Protein AF-M6KC35-F1 (afdb_monomer_lite)

Foldseek 3Di:
DDKDKDKDFAQDQAWDAACEPVPVQPFKWKAKQNHTDGPDAWDDPCNPPPDDRTAHHRGMDMTIGDPVVVVVCCVPPNVPDQKIWMWMGGNNRIDFIWIAGNVVRDIDTDD

Sequence (111 aa):
MIRFKIKVTNQSRNPIPDLGVENRSKFIKFYFNGKENYPLNLYNGLEKIDGPKTIPSGSSQEFQWHESLVYYLDRNVFLHEDEFTVQWEYRKIKSKILQVNVRNRTVTTLE

Organism: NCBI:txid1049928

Structure (mmCIF, N/CA/C/O backbone):
data_AF-M6KC35-F1
#
_entry.id   AF-M6KC35-F1
#
loop_
_atom_site.group_PDB
_atom_site.id
_atom_site.type_symbol
_atom_site.label_atom_id
_atom_site.label_alt_id
_atom_site.label_comp_id
_atom_site.label_asym_id
_atom_site.label_entity_id
_atom_site.label_seq_id
_atom_site.pdbx_PDB_ins_code
_atom_site.Cartn_x
_atom_site.Cartn_y
_atom_site.Cartn_z
_atom_site.occupancy
_atom_site.B_iso_or_equiv
_atom_site.auth_seq_id
_atom_site.auth_comp_id
_atom_site.auth_asym_id
_atom_site.auth_atom_id
_atom_site.pdbx_PDB_model_num
ATOM 1 N N . MET A 1 1 ? 18.153 4.837 -6.580 1.00 63.50 1 MET A N 1
ATOM 2 C CA . MET A 1 1 ? 17.468 4.035 -5.547 1.00 63.50 1 MET A CA 1
ATOM 3 C C . MET A 1 1 ? 15.998 4.409 -5.543 1.00 63.50 1 MET A C 1
ATOM 5 O O . MET A 1 1 ? 15.696 5.589 -5.411 1.00 63.50 1 MET A O 1
ATOM 9 N N . ILE A 1 2 ? 15.106 3.441 -5.748 1.00 68.31 2 ILE A N 1
ATOM 10 C CA . ILE A 1 2 ? 13.655 3.662 -5.686 1.00 68.31 2 ILE A CA 1
ATOM 11 C C . ILE A 1 2 ? 13.236 3.633 -4.215 1.00 68.31 2 ILE A C 1
ATOM 13 O O . ILE A 1 2 ? 13.691 2.772 -3.464 1.00 68.31 2 ILE A O 1
ATOM 17 N N . ARG A 1 3 ? 12.384 4.572 -3.794 1.00 74.31 3 ARG A N 1
ATOM 18 C CA . ARG A 1 3 ? 11.790 4.589 -2.452 1.00 74.31 3 ARG A CA 1
ATOM 19 C C . ARG A 1 3 ? 10.277 4.499 -2.574 1.00 74.31 3 ARG A C 1
ATOM 21 O O . ARG A 1 3 ? 9.663 5.373 -3.177 1.00 74.31 3 ARG A O 1
ATOM 28 N N . PHE A 1 4 ? 9.693 3.474 -1.964 1.00 77.44 4 PHE A N 1
ATOM 29 C CA . PHE A 1 4 ? 8.244 3.317 -1.875 1.00 77.44 4 PHE A CA 1
ATOM 30 C C . PHE A 1 4 ? 7.745 3.810 -0.524 1.00 77.44 4 PHE A C 1
ATOM 32 O O . PHE A 1 4 ? 8.256 3.411 0.527 1.00 77.44 4 PHE A O 1
ATOM 39 N N . LYS A 1 5 ? 6.736 4.678 -0.570 1.00 84.12 5 LYS A N 1
ATOM 40 C CA . LYS A 1 5 ? 6.057 5.235 0.596 1.00 84.12 5 LYS A CA 1
ATOM 41 C C . LYS A 1 5 ? 4.559 5.034 0.449 1.00 84.12 5 LYS A C 1
ATOM 43 O O . LYS A 1 5 ? 4.007 5.261 -0.625 1.00 84.12 5 LYS A O 1
ATOM 48 N N . ILE A 1 6 ? 3.913 4.644 1.538 1.00 84.50 6 ILE A N 1
ATOM 49 C CA . ILE A 1 6 ? 2.461 4.591 1.653 1.00 84.50 6 ILE A CA 1
ATOM 50 C C . ILE A 1 6 ? 2.031 5.552 2.737 1.00 84.50 6 ILE A C 1
ATOM 52 O O . ILE A 1 6 ? 2.530 5.492 3.856 1.00 84.50 6 ILE A O 1
ATOM 56 N N . LYS A 1 7 ? 1.044 6.381 2.415 1.00 89.19 7 LYS A N 1
ATOM 57 C CA . LYS A 1 7 ? 0.332 7.199 3.385 1.00 89.19 7 LYS A CA 1
ATOM 58 C C . LYS A 1 7 ? -1.112 6.728 3.474 1.00 89.19 7 LYS A C 1
ATOM 60 O O . LYS A 1 7 ? -1.806 6.672 2.461 1.00 89.19 7 LYS A O 1
ATOM 65 N N . VAL A 1 8 ? -1.564 6.425 4.686 1.00 89.69 8 VAL A N 1
ATOM 66 C CA . VAL A 1 8 ? -2.966 6.112 4.976 1.00 89.69 8 VAL A CA 1
ATOM 67 C C . VAL A 1 8 ? -3.550 7.240 5.801 1.00 89.69 8 VAL A C 1
ATOM 69 O O . VAL A 1 8 ? -3.014 7.581 6.852 1.00 89.69 8 VAL A O 1
ATOM 72 N N . THR A 1 9 ? -4.655 7.804 5.323 1.00 92.69 9 THR A N 1
ATOM 73 C CA . THR A 1 9 ? -5.420 8.841 6.019 1.00 92.69 9 THR A CA 1
ATOM 74 C C . THR A 1 9 ? -6.763 8.258 6.436 1.00 92.69 9 THR A C 1
ATOM 76 O O . THR A 1 9 ? -7.537 7.817 5.588 1.00 92.69 9 THR A O 1
ATOM 79 N N . ASN A 1 10 ? -7.054 8.256 7.736 1.00 94.56 10 ASN A N 1
ATOM 80 C CA . ASN A 1 10 ? -8.334 7.792 8.252 1.00 94.56 10 ASN A CA 1
ATOM 81 C C . ASN A 1 10 ? -9.379 8.910 8.170 1.00 94.56 10 ASN A C 1
ATOM 83 O O . ASN A 1 10 ? -9.372 9.839 8.973 1.00 94.56 10 ASN A O 1
ATOM 87 N N . GLN A 1 11 ? -10.301 8.797 7.219 1.00 94.06 11 GLN A N 1
ATOM 88 C CA . GLN A 1 11 ? -11.431 9.722 7.068 1.00 94.06 11 GLN A CA 1
ATOM 89 C C . GLN A 1 11 ? -12.723 9.209 7.726 1.00 94.06 11 GLN A C 1
ATOM 91 O O . GLN A 1 11 ? -13.770 9.844 7.622 1.00 94.06 11 GLN A O 1
ATOM 96 N N . SER A 1 12 ? -12.678 8.047 8.381 1.00 93.38 12 SER A N 1
ATOM 97 C CA . SER A 1 12 ? -13.828 7.489 9.092 1.00 93.38 12 SER A CA 1
ATOM 98 C C . SER A 1 12 ? -13.918 8.031 10.520 1.00 93.38 12 SER A C 1
ATOM 100 O O . SER A 1 12 ? -12.951 8.576 11.041 1.00 93.38 12 SER A O 1
ATOM 102 N N . ARG A 1 13 ? -15.071 7.835 11.174 1.00 94.69 13 ARG A N 1
ATOM 103 C CA . ARG A 1 13 ? -15.298 8.261 12.568 1.00 94.69 13 ARG A CA 1
ATOM 104 C C . ARG A 1 13 ? -14.571 7.395 13.604 1.00 94.69 13 ARG A C 1
ATOM 106 O O . ARG A 1 13 ? -14.366 7.842 14.726 1.00 94.69 13 ARG A O 1
ATOM 113 N N . ASN A 1 14 ? -14.202 6.167 13.240 1.00 96.12 14 ASN A N 1
ATOM 114 C CA . ASN A 1 14 ? -13.606 5.192 14.152 1.00 96.12 14 ASN A CA 1
ATOM 115 C C . ASN A 1 14 ? -12.110 5.024 13.856 1.00 96.12 14 ASN A C 1
ATOM 117 O O . ASN A 1 14 ? -11.698 5.171 12.704 1.00 96.12 14 ASN A O 1
ATOM 121 N N . PRO A 1 15 ? -11.279 4.670 14.851 1.00 94.69 15 PRO A N 1
ATOM 122 C CA . PRO A 1 15 ? -9.904 4.262 14.593 1.00 94.69 15 PRO A CA 1
ATOM 123 C C . PRO A 1 15 ? -9.845 3.082 13.614 1.00 94.69 15 PRO A C 1
ATOM 125 O O . PRO A 1 15 ? -10.696 2.189 13.641 1.00 94.69 15 PRO A O 1
ATOM 128 N N . ILE A 1 16 ? -8.829 3.072 12.755 1.00 93.88 16 ILE A N 1
ATOM 129 C CA . ILE A 1 16 ? -8.559 1.968 11.824 1.00 93.88 16 ILE A CA 1
ATOM 130 C C . ILE A 1 16 ? -7.215 1.317 12.166 1.00 93.88 16 ILE A C 1
ATOM 132 O O . ILE A 1 16 ? -6.363 1.997 12.729 1.00 93.88 16 ILE A O 1
ATOM 136 N N . PRO A 1 17 ? -6.990 0.033 11.843 1.00 91.88 17 PRO A N 1
ATOM 137 C CA . PRO A 1 17 ? -5.691 -0.608 12.048 1.00 91.88 17 PRO A CA 1
ATOM 138 C C . PRO A 1 17 ? -4.552 0.179 11.393 1.00 91.88 17 PRO A C 1
ATOM 140 O O . PRO A 1 17 ? -4.687 0.628 10.255 1.00 91.88 17 PRO A O 1
ATOM 143 N N . ASP A 1 18 ? -3.430 0.350 12.081 1.00 88.12 18 ASP A N 1
ATOM 144 C CA . ASP A 1 18 ? -2.243 0.933 11.454 1.00 88.12 18 ASP A CA 1
ATOM 145 C C . ASP A 1 18 ? -1.577 -0.036 10.460 1.00 88.12 18 ASP A C 1
ATOM 147 O O . ASP A 1 18 ? -2.078 -1.129 10.186 1.00 88.12 18 ASP A O 1
ATOM 151 N N . LEU A 1 19 ? -0.447 0.379 9.882 1.00 83.12 19 LEU A N 1
ATOM 152 C CA . LEU A 1 19 ? 0.368 -0.472 9.009 1.00 83.12 19 LEU A CA 1
ATOM 153 C C . LEU A 1 19 ? 1.602 -1.030 9.739 1.00 83.12 19 LEU A C 1
ATOM 155 O O . LEU A 1 19 ? 2.600 -1.381 9.107 1.00 83.12 19 LEU A O 1
ATOM 159 N N . GLY A 1 20 ? 1.547 -1.095 11.073 1.00 81.38 20 GLY A N 1
ATOM 160 C CA . GLY A 1 20 ? 2.606 -1.653 11.903 1.00 81.38 20 GLY A CA 1
ATOM 161 C C . GLY A 1 20 ? 2.769 -3.163 11.709 1.00 81.38 20 GLY A C 1
ATOM 162 O O . GLY A 1 20 ? 1.984 -3.821 11.021 1.00 81.38 20 GLY A O 1
ATOM 163 N N . VAL A 1 21 ? 3.801 -3.731 12.343 1.00 78.19 21 VAL A N 1
ATOM 164 C CA . VAL A 1 21 ? 4.206 -5.145 12.200 1.00 78.19 21 VAL A CA 1
ATOM 165 C C . VAL A 1 21 ? 3.036 -6.121 12.374 1.00 78.19 21 VAL A C 1
ATOM 167 O O . VAL A 1 21 ? 2.906 -7.064 11.598 1.00 78.19 21 VAL A O 1
ATOM 170 N N . GLU A 1 22 ? 2.167 -5.869 13.352 1.00 80.31 22 GLU A N 1
ATOM 171 C CA . GLU A 1 22 ? 1.052 -6.751 13.725 1.00 80.31 22 GLU A CA 1
ATOM 172 C C . GLU A 1 22 ? -0.139 -6.713 12.756 1.00 80.31 22 GLU A C 1
ATOM 174 O O . GLU A 1 22 ? -0.954 -7.643 12.727 1.00 80.31 22 GLU A O 1
ATOM 179 N N . ASN A 1 23 ? -0.250 -5.632 11.982 1.00 85.19 23 ASN A N 1
ATOM 180 C CA . ASN A 1 23 ? -1.417 -5.318 11.163 1.00 85.19 23 ASN A CA 1
ATOM 181 C C . ASN A 1 23 ? -1.129 -5.408 9.663 1.00 85.19 23 ASN A C 1
ATOM 183 O O . ASN A 1 23 ? -2.003 -5.816 8.896 1.00 85.19 23 ASN A O 1
ATOM 187 N N . ARG A 1 24 ? 0.092 -5.077 9.224 1.00 80.88 24 ARG A N 1
ATOM 188 C CA . ARG A 1 24 ? 0.444 -4.996 7.797 1.00 80.88 24 ARG A CA 1
ATOM 189 C C . ARG A 1 24 ? 0.167 -6.283 7.025 1.00 80.88 24 ARG A C 1
ATOM 191 O O . ARG A 1 24 ? -0.402 -6.216 5.945 1.00 80.88 24 ARG A O 1
ATOM 198 N N . SER A 1 25 ? 0.487 -7.446 7.592 1.00 78.06 25 SER A N 1
ATOM 199 C CA . SER A 1 25 ? 0.262 -8.745 6.942 1.00 78.06 25 SER A CA 1
ATOM 200 C C . SER A 1 25 ? -1.213 -9.149 6.880 1.00 78.06 25 SER A C 1
ATOM 202 O O . SER A 1 25 ? -1.576 -10.009 6.085 1.00 78.06 25 SER A O 1
ATOM 204 N N . LYS A 1 26 ? -2.068 -8.537 7.710 1.00 84.62 26 LYS A N 1
ATOM 205 C CA . LYS A 1 26 ? -3.506 -8.829 7.780 1.00 84.62 26 LYS A CA 1
ATOM 206 C C . LYS A 1 26 ? -4.322 -7.922 6.871 1.00 84.62 26 LYS A C 1
ATOM 208 O O . LYS A 1 26 ? -5.340 -8.344 6.332 1.00 84.62 26 LYS A O 1
ATOM 213 N N . PHE A 1 27 ? -3.910 -6.661 6.758 1.00 86.75 27 PHE A N 1
ATOM 214 C CA . PHE A 1 27 ? -4.739 -5.623 6.151 1.00 86.75 27 PHE A CA 1
ATOM 215 C C . PHE A 1 27 ? -4.184 -5.050 4.859 1.00 86.75 27 PHE A C 1
ATOM 217 O O . PHE A 1 27 ? -4.955 -4.388 4.168 1.00 86.75 27 PHE A O 1
ATOM 224 N N . ILE A 1 28 ? -2.909 -5.286 4.536 1.00 85.69 28 ILE A N 1
ATOM 225 C CA . ILE A 1 28 ? -2.274 -4.744 3.337 1.00 85.69 28 ILE A CA 1
ATOM 226 C C . ILE A 1 28 ? -1.908 -5.864 2.374 1.00 85.69 28 ILE A C 1
ATOM 228 O O . ILE A 1 28 ? -1.300 -6.862 2.761 1.00 85.69 28 ILE A O 1
ATOM 232 N N . LYS A 1 29 ? -2.201 -5.637 1.098 1.00 86.62 29 LYS A N 1
ATOM 233 C CA . LYS A 1 29 ? -1.676 -6.428 -0.013 1.00 86.62 29 LYS A CA 1
ATOM 234 C C . LYS A 1 29 ? -0.996 -5.508 -1.005 1.00 86.62 29 LYS A C 1
ATOM 236 O O . LYS A 1 29 ? -1.487 -4.409 -1.255 1.00 86.62 29 LYS A O 1
ATOM 241 N N . PHE A 1 30 ? 0.113 -5.957 -1.573 1.00 84.94 30 PHE A N 1
ATOM 242 C CA . PHE A 1 30 ? 0.716 -5.306 -2.726 1.00 84.94 30 PHE A CA 1
ATOM 243 C C . PHE A 1 30 ? 0.487 -6.158 -3.953 1.00 84.94 30 PHE A C 1
ATOM 245 O O . PHE A 1 30 ? 0.351 -7.372 -3.862 1.00 84.94 30 PHE A O 1
ATOM 252 N N . TYR A 1 31 ? 0.461 -5.510 -5.102 1.00 87.00 31 TYR A N 1
ATOM 253 C CA . TYR A 1 31 ? 0.362 -6.162 -6.385 1.00 87.00 31 TYR A CA 1
ATOM 254 C C . TYR A 1 31 ? 1.437 -5.566 -7.277 1.00 87.00 31 TYR A C 1
ATOM 256 O O . TYR A 1 31 ? 1.426 -4.360 -7.519 1.00 87.00 31 TYR A O 1
ATOM 264 N N . PHE A 1 32 ? 2.359 -6.400 -7.746 1.00 85.00 32 PHE A N 1
ATOM 265 C CA . PHE A 1 32 ? 3.350 -6.019 -8.748 1.00 85.00 32 PHE A CA 1
ATOM 266 C C . PHE A 1 32 ? 3.013 -6.737 -10.045 1.00 85.00 32 PHE A C 1
ATOM 268 O O . PHE A 1 32 ? 2.840 -7.957 -10.033 1.00 85.00 32 PHE A O 1
ATOM 275 N N . ASN A 1 33 ? 2.859 -6.000 -11.147 1.00 87.31 33 ASN A N 1
ATOM 276 C CA . ASN A 1 33 ? 2.406 -6.569 -12.424 1.00 87.31 33 ASN A CA 1
ATOM 277 C C . ASN A 1 33 ? 1.118 -7.404 -12.264 1.00 87.31 33 ASN A C 1
ATOM 279 O O . ASN A 1 33 ? 0.983 -8.496 -12.812 1.00 87.31 33 ASN A O 1
ATOM 283 N N . GLY A 1 34 ? 0.192 -6.917 -11.428 1.00 88.12 34 GLY A N 1
ATOM 284 C CA . GLY A 1 34 ? -1.074 -7.584 -11.102 1.00 88.12 34 GLY A CA 1
ATOM 285 C C . GLY A 1 34 ? -0.967 -8.814 -10.187 1.00 88.12 34 GLY A C 1
ATOM 286 O O . GLY A 1 34 ? -1.997 -9.340 -9.771 1.00 88.12 34 GLY A O 1
ATOM 287 N N . LYS A 1 35 ? 0.241 -9.268 -9.829 1.00 86.38 35 LYS A N 1
ATOM 288 C CA . LYS A 1 35 ? 0.457 -10.432 -8.955 1.00 86.38 35 LYS A CA 1
ATOM 289 C C . LYS A 1 35 ? 0.577 -10.008 -7.497 1.00 86.38 35 LYS A C 1
ATOM 291 O O . LYS A 1 35 ? 1.367 -9.120 -7.182 1.00 86.38 35 LYS A O 1
ATOM 296 N N . GLU A 1 36 ? -0.188 -10.660 -6.619 1.00 85.12 36 GLU A N 1
ATOM 297 C CA . GLU A 1 36 ? -0.137 -10.407 -5.176 1.00 85.12 36 GLU A CA 1
ATOM 298 C C . G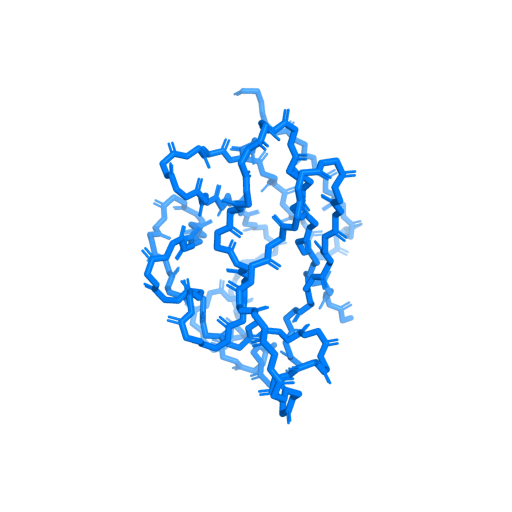LU A 1 36 ? 1.270 -10.682 -4.633 1.00 85.12 36 GLU A C 1
ATOM 300 O O . GLU A 1 36 ? 1.874 -11.722 -4.893 1.00 85.12 36 GLU A O 1
ATOM 305 N N . ASN A 1 37 ? 1.783 -9.728 -3.871 1.00 76.12 37 ASN A N 1
ATOM 306 C CA . ASN A 1 37 ? 3.035 -9.813 -3.152 1.00 76.12 37 ASN A CA 1
ATOM 307 C C . ASN A 1 37 ? 2.789 -9.347 -1.717 1.00 76.12 37 ASN A C 1
ATOM 309 O O . ASN A 1 37 ? 2.107 -8.344 -1.467 1.00 76.12 37 ASN A O 1
ATOM 313 N N . TYR A 1 38 ? 3.323 -10.093 -0.758 1.00 67.00 38 TYR A N 1
ATOM 314 C CA . TYR A 1 38 ? 3.136 -9.759 0.642 1.00 67.00 38 TYR A CA 1
ATOM 315 C C . TYR A 1 38 ? 4.016 -8.564 1.019 1.00 67.00 38 TYR A C 1
ATOM 317 O O . TYR A 1 38 ? 5.190 -8.522 0.647 1.00 67.00 38 TYR A O 1
ATOM 325 N N . PRO A 1 39 ? 3.492 -7.602 1.797 1.00 63.41 39 PRO A N 1
ATOM 326 C CA . PRO A 1 39 ? 4.275 -6.494 2.324 1.00 63.41 39 PRO A CA 1
ATOM 327 C C . PRO A 1 39 ? 5.255 -6.992 3.381 1.00 63.41 39 PRO A C 1
ATOM 329 O O . PRO A 1 39 ? 5.012 -6.905 4.588 1.00 63.41 39 PRO A O 1
ATOM 332 N N . LEU A 1 40 ? 6.386 -7.519 2.939 1.00 60.47 40 LEU A N 1
ATOM 333 C CA . LEU A 1 40 ? 7.521 -7.696 3.817 1.00 60.47 40 LEU A CA 1
ATOM 334 C C . LEU A 1 40 ? 8.152 -6.309 3.980 1.00 60.47 40 LEU A C 1
ATOM 336 O O . LEU A 1 40 ? 8.452 -5.630 3.005 1.00 60.47 40 LEU A O 1
ATOM 340 N N . ASN A 1 41 ? 8.319 -5.875 5.229 1.00 67.81 41 ASN A N 1
ATOM 341 C CA . ASN A 1 41 ? 9.166 -4.739 5.604 1.00 67.81 41 ASN A CA 1
ATOM 342 C C . ASN A 1 41 ? 8.647 -3.318 5.278 1.00 67.81 41 ASN A C 1
ATOM 344 O O . ASN A 1 41 ? 9.406 -2.473 4.805 1.00 67.81 41 ASN A O 1
ATOM 348 N N . LEU A 1 42 ? 7.387 -3.018 5.623 1.00 73.12 42 LEU A N 1
ATOM 349 C CA . LEU A 1 42 ? 6.917 -1.638 5.845 1.00 73.12 42 LEU A CA 1
ATOM 350 C C . LEU A 1 42 ? 7.359 -1.138 7.226 1.00 73.12 42 LEU A C 1
ATOM 352 O O . LEU A 1 42 ? 7.057 -1.798 8.225 1.00 73.12 42 LEU A O 1
ATOM 356 N N . TYR A 1 43 ? 8.024 0.016 7.265 1.00 71.81 43 TYR A N 1
ATOM 357 C CA . TYR A 1 43 ? 8.532 0.646 8.479 1.00 71.81 43 TYR A CA 1
ATOM 358 C C . TYR A 1 43 ? 8.179 2.131 8.551 1.00 71.81 43 TYR A C 1
ATOM 360 O O . TYR A 1 43 ? 8.255 2.857 7.562 1.00 71.81 43 TYR A O 1
ATOM 368 N N . ASN A 1 44 ? 7.839 2.601 9.740 1.00 72.00 44 ASN A N 1
ATOM 369 C CA . ASN A 1 44 ? 7.732 4.020 10.072 1.00 72.00 44 ASN A CA 1
ATOM 370 C C . ASN A 1 44 ? 8.586 4.402 11.293 1.00 72.00 44 ASN A C 1
ATOM 372 O O . ASN A 1 44 ? 8.527 5.546 11.738 1.00 72.00 44 ASN A O 1
ATOM 376 N N . GLY A 1 45 ? 9.375 3.462 11.829 1.00 67.00 45 GLY A N 1
ATOM 377 C CA . GLY A 1 45 ? 10.232 3.678 12.994 1.00 67.00 45 GLY A CA 1
ATOM 378 C C . GLY A 1 45 ? 9.491 3.602 14.332 1.00 67.00 45 GLY A C 1
ATOM 379 O O . GLY A 1 45 ? 10.108 3.802 15.376 1.00 67.00 45 GLY A O 1
ATOM 380 N N . LEU A 1 46 ? 8.183 3.313 14.325 1.00 64.69 46 LEU A N 1
ATOM 381 C CA . LEU A 1 46 ? 7.343 3.220 15.525 1.00 64.69 46 LEU A CA 1
ATOM 382 C C . LEU A 1 46 ? 7.075 1.765 15.941 1.00 64.69 46 LEU A C 1
ATOM 384 O O . LEU A 1 46 ? 6.233 1.501 16.796 1.00 64.69 46 LEU A O 1
ATOM 388 N N . GLU A 1 47 ? 7.785 0.794 15.362 1.00 66.56 47 GLU A N 1
ATOM 389 C CA . GLU A 1 47 ? 7.514 -0.635 15.560 1.00 66.56 47 GLU A CA 1
ATOM 390 C C . GLU A 1 47 ? 7.768 -1.088 17.004 1.00 66.56 47 GLU A C 1
ATOM 392 O O . GLU A 1 47 ? 7.152 -2.049 17.456 1.00 66.56 47 GLU A O 1
ATOM 397 N N . LYS A 1 48 ? 8.650 -0.383 17.724 1.00 62.41 48 LYS A N 1
ATOM 398 C CA . LYS A 1 48 ? 9.016 -0.654 19.125 1.00 62.41 48 LYS A CA 1
ATOM 399 C C . LYS A 1 48 ? 8.247 0.189 20.146 1.00 62.41 48 LYS A C 1
ATOM 401 O O . LYS A 1 48 ? 8.537 0.090 21.333 1.00 62.41 48 LYS A O 1
ATOM 406 N N . ILE A 1 49 ? 7.324 1.045 19.708 1.00 64.75 49 ILE A N 1
ATOM 407 C CA . ILE A 1 49 ? 6.548 1.879 20.628 1.00 64.75 49 ILE A CA 1
ATOM 408 C C . ILE A 1 49 ? 5.351 1.072 21.130 1.00 64.75 49 ILE A C 1
ATOM 410 O O . ILE A 1 49 ? 4.493 0.648 20.342 1.00 64.75 49 ILE A O 1
ATOM 414 N N . ASP A 1 50 ? 5.294 0.879 22.445 1.00 66.31 50 ASP A N 1
ATOM 415 C CA . ASP A 1 50 ? 4.105 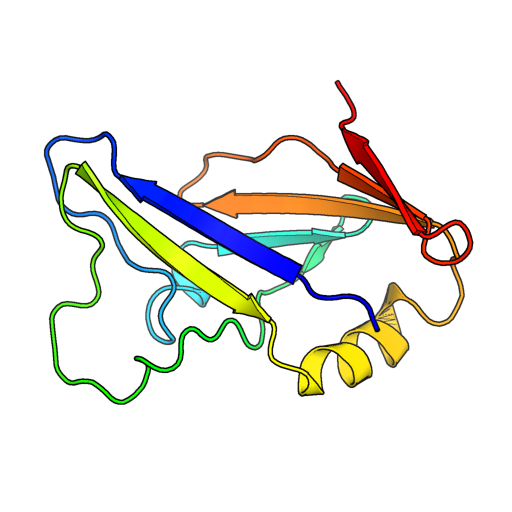0.382 23.127 1.00 66.31 50 ASP A CA 1
ATOM 416 C C . ASP A 1 50 ? 2.995 1.429 23.014 1.00 66.31 50 ASP A C 1
ATOM 418 O O . ASP A 1 50 ? 3.147 2.586 23.406 1.00 66.31 50 ASP A O 1
ATOM 422 N N . GLY A 1 51 ? 1.877 1.035 22.410 1.00 71.25 51 GLY A N 1
ATOM 423 C CA . GLY A 1 51 ? 0.757 1.927 22.156 1.00 71.25 51 GLY A CA 1
ATOM 424 C C . GLY A 1 51 ? -0.289 1.314 21.225 1.00 71.25 51 GLY A C 1
ATOM 425 O O . GLY A 1 51 ? -0.054 0.250 20.640 1.00 71.25 51 GLY A O 1
ATOM 426 N N . PRO A 1 52 ? -1.455 1.971 21.079 1.00 78.56 52 PRO A N 1
ATOM 427 C CA . PRO A 1 52 ? -2.523 1.498 20.207 1.00 78.56 52 PRO A CA 1
ATOM 428 C C . PRO A 1 52 ? -2.040 1.344 18.760 1.00 78.56 52 PRO A C 1
ATOM 430 O O . PRO A 1 52 ? -1.583 2.309 18.148 1.00 78.56 52 PRO A O 1
ATOM 433 N N . LYS A 1 53 ? -2.191 0.142 18.191 1.00 86.69 53 LYS A N 1
ATOM 434 C CA . LYS A 1 53 ? -1.815 -0.173 16.801 1.00 86.69 53 LYS A CA 1
ATOM 435 C C . LYS A 1 53 ? -2.890 0.287 15.810 1.00 86.69 53 LYS A C 1
ATOM 437 O O . LYS A 1 53 ? -3.477 -0.500 15.065 1.00 86.69 53 LYS A O 1
ATOM 442 N N . THR A 1 54 ? -3.236 1.569 15.876 1.00 91.12 54 THR A N 1
ATOM 443 C CA . THR A 1 54 ? -4.351 2.164 15.128 1.00 91.12 54 THR A CA 1
ATOM 444 C C . THR A 1 54 ? -4.040 3.577 14.654 1.00 91.12 54 THR A C 1
ATOM 446 O O . THR A 1 54 ? -3.325 4.319 15.321 1.00 91.12 54 THR A O 1
ATOM 449 N N . ILE A 1 55 ? -4.662 3.983 13.550 1.00 91.44 55 ILE A N 1
ATOM 450 C CA . ILE A 1 55 ? -4.703 5.356 13.048 1.00 91.44 55 ILE A CA 1
ATOM 451 C C . ILE A 1 55 ? -6.017 5.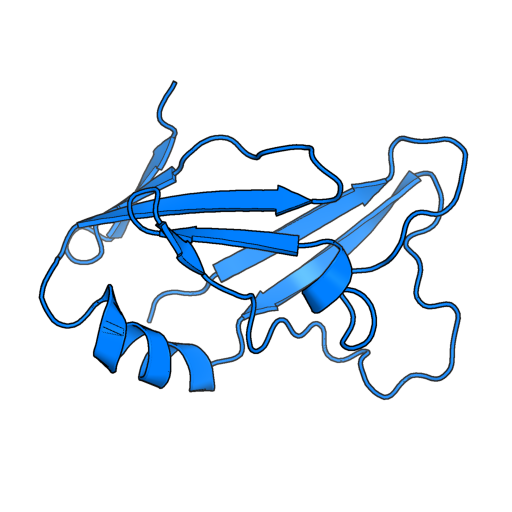999 13.533 1.00 91.44 55 ILE A C 1
ATOM 453 O O . ILE A 1 55 ? -7.097 5.559 13.111 1.00 91.44 55 ILE A O 1
ATOM 457 N N . PRO A 1 56 ? -5.971 7.028 14.402 1.00 94.12 56 PRO A N 1
ATOM 458 C CA . PRO A 1 56 ? -7.165 7.725 14.882 1.00 94.12 56 PRO A CA 1
ATOM 459 C C . PRO A 1 56 ? -7.969 8.394 13.759 1.00 94.12 56 PRO A C 1
ATOM 461 O O . PRO A 1 56 ? -7.446 8.655 12.675 1.00 94.12 56 PRO A O 1
ATOM 464 N N . SER A 1 57 ? -9.239 8.706 14.030 1.00 96.31 57 SER A N 1
ATOM 465 C CA . SER A 1 57 ? -10.094 9.483 13.118 1.00 96.31 57 SER A CA 1
ATOM 466 C C . SER A 1 57 ? -9.437 10.818 12.751 1.00 96.31 57 SER A C 1
ATOM 468 O O . SER A 1 57 ? -8.888 11.503 13.612 1.00 96.31 57 SER A O 1
ATOM 470 N N . GLY A 1 58 ? -9.478 11.186 11.471 1.00 95.88 58 GLY A N 1
ATOM 471 C CA . GLY A 1 58 ? -8.886 12.419 10.942 1.00 95.88 58 GLY A CA 1
ATOM 472 C C . GLY A 1 58 ? -7.354 12.425 10.869 1.00 95.88 58 GLY A C 1
ATOM 473 O O . GLY A 1 58 ? -6.777 13.400 10.395 1.00 95.88 58 GLY A O 1
ATOM 474 N N . SER A 1 59 ? -6.682 11.360 11.314 1.00 93.81 59 SER A N 1
ATOM 475 C CA . SER A 1 59 ? -5.218 11.279 11.335 1.00 93.81 59 SER A CA 1
ATOM 476 C C . SER A 1 59 ? -4.664 10.544 10.119 1.00 93.81 59 SER A C 1
ATOM 478 O O . SER A 1 59 ? -5.354 9.759 9.465 1.00 93.81 59 SER A O 1
ATOM 480 N N . SER A 1 60 ? -3.382 10.767 9.831 1.00 92.12 60 SER A N 1
ATOM 481 C CA . SER A 1 60 ? -2.655 10.018 8.808 1.00 92.12 60 SER A CA 1
ATOM 482 C C . SER A 1 60 ? -1.347 9.460 9.335 1.00 92.12 60 SER A C 1
ATOM 484 O O . SER A 1 60 ? -0.689 10.109 10.144 1.00 92.12 60 SER A O 1
ATOM 486 N N . GLN A 1 61 ? -0.940 8.309 8.814 1.00 88.81 61 GLN A N 1
ATOM 487 C CA . GLN A 1 61 ? 0.386 7.749 9.045 1.00 88.81 61 GLN A CA 1
ATOM 488 C C . GLN A 1 61 ? 1.056 7.406 7.717 1.00 88.81 61 GLN A C 1
ATOM 490 O O . GLN A 1 61 ? 0.399 6.960 6.773 1.00 88.81 61 GLN A O 1
ATOM 495 N N . GLU A 1 62 ? 2.366 7.631 7.657 1.00 88.19 62 GLU A N 1
ATOM 496 C CA . GLU A 1 62 ? 3.217 7.285 6.522 1.00 88.19 62 GLU A CA 1
ATOM 497 C C . GLU A 1 62 ? 4.144 6.136 6.913 1.00 88.19 62 GLU A C 1
ATOM 499 O O . GLU A 1 62 ? 4.694 6.115 8.012 1.00 88.19 62 GLU A O 1
ATOM 504 N N . PHE A 1 63 ? 4.307 5.187 6.000 1.00 83.50 63 PHE A N 1
ATOM 505 C CA . PHE A 1 63 ? 5.185 4.039 6.130 1.00 83.50 63 PHE A CA 1
ATOM 506 C C . PHE A 1 63 ? 6.044 3.942 4.879 1.00 83.50 63 PHE A C 1
ATOM 508 O O . PHE A 1 63 ? 5.564 4.092 3.754 1.00 83.50 63 PHE A O 1
ATOM 515 N N . GLN A 1 64 ? 7.321 3.667 5.075 1.00 80.19 64 GLN A N 1
ATOM 516 C CA . GLN A 1 64 ? 8.302 3.498 4.025 1.00 80.19 64 GLN A CA 1
ATOM 517 C C . GLN A 1 64 ? 8.769 2.045 3.982 1.00 80.19 64 GLN A C 1
ATOM 519 O O . GLN A 1 64 ? 8.884 1.367 4.998 1.00 80.19 64 GLN A O 1
ATOM 524 N N . TRP A 1 65 ? 9.063 1.555 2.787 1.00 76.88 65 TRP A N 1
ATOM 525 C CA . TRP A 1 65 ? 9.686 0.247 2.618 1.00 76.88 65 TRP A CA 1
ATOM 526 C C . TRP A 1 65 ? 11.149 0.295 3.075 1.00 76.88 65 TRP A C 1
ATOM 528 O O . TRP A 1 65 ? 11.891 1.201 2.684 1.00 76.88 65 TRP A O 1
ATOM 538 N N . HIS A 1 66 ? 11.573 -0.664 3.902 1.00 68.94 66 HIS A N 1
ATOM 539 C CA . HIS A 1 66 ? 12.968 -0.745 4.344 1.00 68.94 66 HIS A CA 1
ATOM 540 C C . HIS A 1 66 ? 13.906 -1.062 3.176 1.00 68.94 66 HIS A C 1
ATOM 542 O O . HIS A 1 66 ? 13.557 -1.816 2.266 1.00 68.94 66 HIS A O 1
ATOM 548 N N . GLU A 1 67 ? 15.130 -0.533 3.232 1.00 60.78 67 GLU A N 1
ATOM 549 C CA . GLU A 1 67 ? 16.133 -0.651 2.164 1.00 60.78 67 GLU A CA 1
ATOM 550 C C . GLU A 1 67 ? 16.509 -2.108 1.845 1.00 60.78 67 GLU A C 1
ATOM 552 O O . GLU A 1 67 ? 16.820 -2.433 0.702 1.00 60.78 67 GLU A O 1
ATOM 557 N N . SER A 1 68 ? 16.384 -3.021 2.814 1.00 55.69 68 SER A N 1
ATOM 558 C CA . SER A 1 68 ? 16.614 -4.460 2.604 1.00 55.69 68 SER A CA 1
ATOM 559 C C . SER A 1 68 ? 15.627 -5.110 1.631 1.00 55.69 68 SER A C 1
ATOM 561 O O . SER A 1 68 ? 15.911 -6.190 1.115 1.00 55.69 68 SER A O 1
ATOM 563 N N . LEU A 1 69 ? 14.489 -4.473 1.342 1.00 54.44 69 LEU A N 1
ATOM 564 C CA . LEU A 1 69 ? 13.578 -4.971 0.323 1.00 54.44 69 LEU A CA 1
ATOM 565 C C . LEU A 1 69 ? 13.995 -4.570 -1.091 1.00 54.44 69 LEU A C 1
ATOM 567 O O . LEU A 1 69 ? 13.633 -5.292 -2.011 1.00 54.44 69 LEU A O 1
ATOM 571 N N . VAL A 1 70 ? 14.812 -3.521 -1.277 1.00 55.28 70 VAL A N 1
ATOM 572 C CA . VAL A 1 70 ? 15.453 -3.267 -2.580 1.00 55.28 70 VAL A CA 1
ATOM 573 C C . VAL A 1 70 ? 16.175 -4.537 -3.017 1.00 55.28 70 VAL A C 1
ATOM 575 O O . VAL A 1 70 ? 15.934 -4.985 -4.119 1.00 55.28 70 VAL A O 1
ATOM 578 N N . TYR A 1 71 ? 16.893 -5.214 -2.117 1.00 52.94 71 TYR A N 1
ATOM 579 C CA . TYR A 1 71 ? 17.563 -6.492 -2.397 1.00 52.94 71 TYR A CA 1
ATOM 580 C C . TYR A 1 71 ? 16.633 -7.684 -2.701 1.00 52.94 71 TYR A C 1
ATOM 582 O O . TYR A 1 71 ? 17.034 -8.607 -3.412 1.00 52.94 71 TYR A O 1
ATOM 590 N N . TYR A 1 72 ? 15.421 -7.725 -2.136 1.00 53.88 72 TYR A N 1
ATOM 591 C CA . TYR A 1 72 ? 14.472 -8.831 -2.353 1.00 53.88 72 TYR A CA 1
ATOM 592 C C . TYR A 1 72 ? 13.643 -8.637 -3.627 1.00 53.88 72 TYR A C 1
ATOM 594 O O . TYR A 1 72 ? 13.383 -9.589 -4.365 1.00 53.88 72 TYR A O 1
ATOM 602 N N . LEU A 1 73 ? 13.258 -7.388 -3.876 1.00 57.41 73 LEU A N 1
ATOM 603 C CA . LEU A 1 73 ? 12.617 -6.925 -5.092 1.00 57.41 73 LEU A CA 1
ATOM 604 C C . LEU A 1 73 ? 13.567 -7.046 -6.285 1.00 57.41 73 LEU A C 1
ATOM 606 O O . LEU A 1 73 ? 13.177 -7.640 -7.285 1.00 57.41 73 LEU A O 1
ATOM 610 N N . ASP A 1 74 ? 14.816 -6.592 -6.141 1.00 56.00 74 ASP A N 1
ATOM 611 C CA . ASP A 1 74 ? 15.908 -6.795 -7.101 1.00 56.00 74 ASP A CA 1
ATOM 612 C C . ASP A 1 74 ? 15.908 -8.258 -7.565 1.00 56.00 74 ASP A C 1
ATOM 614 O O . ASP A 1 74 ? 15.575 -8.544 -8.710 1.00 56.00 74 ASP A O 1
ATOM 618 N N . ARG A 1 75 ? 16.031 -9.219 -6.642 1.00 54.50 75 ARG A N 1
ATOM 619 C CA . ARG A 1 75 ? 16.119 -10.641 -7.010 1.00 54.50 75 ARG A CA 1
ATOM 620 C C . ARG A 1 75 ? 14.879 -11.313 -7.613 1.00 54.50 75 ARG A C 1
ATOM 622 O O . ARG A 1 75 ? 15.059 -12.336 -8.264 1.00 54.50 75 ARG A O 1
ATOM 629 N N . ASN A 1 76 ? 13.659 -10.808 -7.410 1.00 53.03 76 ASN A N 1
ATOM 630 C CA . ASN A 1 76 ? 12.436 -11.542 -7.793 1.00 53.03 76 ASN A CA 1
ATOM 631 C C . ASN A 1 76 ? 11.459 -10.777 -8.699 1.00 53.03 76 ASN A C 1
ATOM 633 O O . ASN A 1 76 ? 10.561 -11.396 -9.263 1.00 53.03 76 ASN A O 1
ATOM 637 N N . VAL A 1 77 ? 11.582 -9.452 -8.811 1.00 54.22 77 VAL A N 1
ATOM 638 C CA . VAL A 1 77 ? 10.632 -8.608 -9.562 1.00 54.22 77 VAL A CA 1
ATOM 639 C C . VAL A 1 77 ? 11.346 -7.574 -10.450 1.00 54.22 77 VAL A C 1
ATOM 641 O O . VAL A 1 77 ? 10.799 -7.204 -11.479 1.00 54.22 77 VAL A O 1
ATOM 644 N N . PHE A 1 78 ? 12.564 -7.131 -10.108 1.00 54.09 78 PHE A N 1
ATOM 645 C CA . PHE A 1 78 ? 13.189 -5.940 -10.711 1.00 54.09 78 PHE A CA 1
ATOM 646 C C . PHE A 1 78 ? 14.463 -6.215 -11.531 1.00 54.09 78 PHE A C 1
ATOM 648 O O . PHE A 1 78 ? 14.890 -5.330 -12.265 1.00 54.09 78 PHE A O 1
ATOM 655 N N . LEU A 1 79 ? 15.070 -7.407 -11.460 1.00 49.94 79 LEU A N 1
ATOM 656 C CA . LEU A 1 79 ? 16.338 -7.693 -12.160 1.00 49.94 79 LEU A CA 1
ATOM 657 C C . LEU A 1 79 ? 16.243 -7.728 -13.698 1.00 49.94 79 LEU A C 1
ATOM 659 O O . LEU A 1 79 ? 17.281 -7.767 -14.361 1.00 49.94 79 LEU A O 1
ATOM 663 N N . HIS A 1 80 ? 15.040 -7.733 -14.282 1.00 56.19 80 HIS A N 1
ATOM 664 C CA . HIS A 1 80 ? 14.874 -7.917 -15.731 1.00 56.19 80 HIS A CA 1
ATOM 665 C C . HIS A 1 80 ? 13.970 -6.899 -16.433 1.00 56.19 80 HIS A C 1
ATOM 667 O O . HIS A 1 80 ? 14.018 -6.823 -17.659 1.00 56.19 80 HIS A O 1
ATOM 673 N N . GLU A 1 81 ? 13.179 -6.108 -15.706 1.00 64.56 81 GLU A N 1
ATOM 674 C CA . GLU A 1 81 ? 12.204 -5.196 -16.312 1.00 64.56 81 GLU A CA 1
ATOM 675 C C . GLU A 1 81 ? 12.477 -3.749 -15.878 1.00 64.56 81 GLU A C 1
ATOM 677 O O . GLU A 1 81 ? 12.481 -3.422 -14.692 1.00 64.56 81 GLU A O 1
ATOM 682 N N . ASP A 1 82 ? 12.698 -2.860 -16.854 1.00 80.88 82 ASP A N 1
ATOM 683 C CA . ASP A 1 82 ? 12.810 -1.413 -16.615 1.00 80.88 82 ASP A CA 1
ATOM 684 C C . ASP A 1 82 ? 11.460 -0.778 -16.247 1.00 80.88 82 ASP A C 1
ATOM 686 O O . ASP A 1 82 ? 11.421 0.367 -15.789 1.00 80.88 82 ASP A O 1
ATOM 690 N N . GLU A 1 83 ? 10.360 -1.504 -16.453 1.00 87.69 83 GLU A N 1
ATOM 691 C CA . GLU A 1 83 ? 8.993 -1.050 -16.235 1.00 87.69 83 GLU A CA 1
ATOM 692 C C . GLU A 1 83 ? 8.175 -2.093 -15.482 1.00 87.69 83 GLU A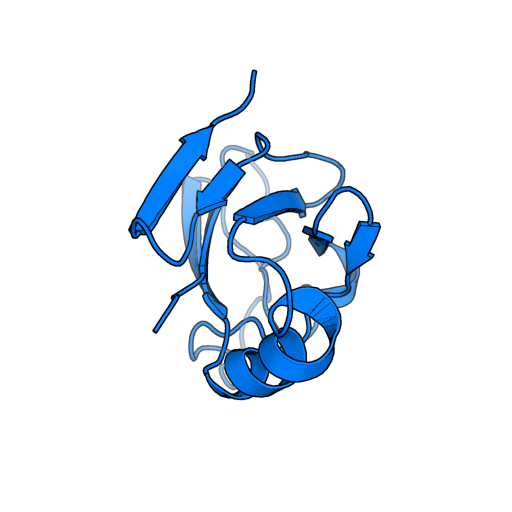 C 1
ATOM 694 O O . GLU A 1 83 ? 8.217 -3.275 -15.799 1.00 87.69 83 GLU A O 1
ATOM 699 N N . PHE A 1 84 ? 7.386 -1.650 -14.511 1.00 85.75 84 PHE A N 1
ATOM 700 C CA . PHE A 1 84 ? 6.436 -2.507 -13.810 1.00 85.75 84 PHE A CA 1
AT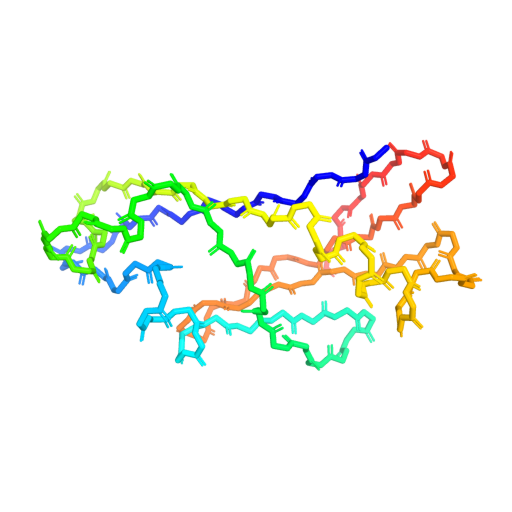OM 701 C C . PHE A 1 84 ? 5.251 -1.682 -13.324 1.00 85.75 84 PHE A C 1
ATOM 703 O O . PHE A 1 84 ? 5.311 -0.455 -13.210 1.00 85.75 84 PHE A O 1
ATOM 710 N N . THR A 1 85 ? 4.161 -2.361 -12.994 1.00 90.69 85 THR A N 1
ATOM 711 C CA . THR A 1 85 ? 3.023 -1.747 -12.312 1.00 90.69 85 THR A CA 1
ATOM 712 C C . THR A 1 85 ? 3.026 -2.097 -10.834 1.00 90.69 85 THR A C 1
ATOM 714 O O . THR A 1 85 ? 3.390 -3.208 -10.448 1.00 90.69 85 THR A O 1
ATOM 717 N N . VAL A 1 86 ? 2.604 -1.154 -9.998 1.00 88.19 86 VAL A N 1
ATOM 718 C CA . VAL A 1 86 ? 2.374 -1.357 -8.570 1.00 88.19 86 VAL A CA 1
ATOM 719 C C . VAL A 1 86 ? 0.975 -0.882 -8.195 1.00 88.19 86 VAL A C 1
ATOM 721 O O . VAL A 1 86 ? 0.529 0.200 -8.572 1.00 88.19 86 VAL A O 1
ATOM 724 N N . GLN A 1 87 ? 0.279 -1.698 -7.420 1.00 91.12 87 GLN A N 1
ATOM 725 C CA . GLN A 1 87 ? -0.974 -1.360 -6.759 1.00 91.12 87 GLN A CA 1
ATOM 726 C C . GLN A 1 87 ? -0.893 -1.858 -5.322 1.00 91.12 87 GLN A C 1
ATOM 728 O O . GLN A 1 87 ? -0.184 -2.817 -5.019 1.00 91.12 87 GLN A O 1
ATOM 733 N N . TRP A 1 88 ? -1.624 -1.222 -4.421 1.00 88.94 88 TRP A N 1
ATOM 734 C CA . TRP A 1 88 ? -1.792 -1.734 -3.072 1.00 88.94 88 TRP A CA 1
ATOM 735 C C . TRP A 1 88 ? -3.259 -1.731 -2.680 1.00 88.94 88 TRP A C 1
ATOM 737 O O . TRP A 1 88 ? -4.089 -1.027 -3.254 1.00 88.94 88 TRP A O 1
ATOM 747 N N . GLU A 1 89 ? -3.580 -2.556 -1.701 1.00 90.56 89 GLU A N 1
ATOM 748 C CA . GLU A 1 89 ? -4.901 -2.659 -1.114 1.00 90.56 89 GLU A CA 1
ATOM 749 C C . GLU A 1 89 ? -4.775 -2.552 0.391 1.00 90.56 89 GLU A C 1
ATOM 751 O O . GLU A 1 89 ? -3.906 -3.187 0.986 1.00 90.56 89 GLU A O 1
ATOM 756 N N . TYR A 1 90 ? -5.665 -1.780 1.003 1.00 90.44 90 TYR A N 1
ATOM 757 C CA . TYR A 1 90 ? -5.817 -1.728 2.444 1.00 90.44 90 TYR A CA 1
ATOM 758 C C . TYR A 1 90 ? -7.275 -1.942 2.821 1.00 90.44 90 TYR A C 1
ATOM 760 O O . TYR A 1 90 ? -8.158 -1.207 2.381 1.00 90.44 90 TYR A O 1
ATOM 768 N N . ARG A 1 91 ? -7.538 -2.975 3.629 1.00 89.50 91 ARG A N 1
ATOM 769 C CA . ARG A 1 91 ? -8.895 -3.353 4.070 1.00 89.50 91 ARG A CA 1
ATOM 770 C C . ARG A 1 91 ? -9.908 -3.424 2.911 1.00 89.50 91 ARG A C 1
ATOM 772 O O . ARG A 1 91 ? -11.025 -2.930 3.046 1.00 89.50 91 ARG A O 1
ATOM 779 N N . LYS A 1 92 ? -9.530 -4.072 1.799 1.00 88.69 92 LYS A N 1
ATOM 780 C CA . LYS A 1 92 ? -10.332 -4.235 0.565 1.00 88.69 92 LYS A CA 1
ATOM 781 C C . LYS A 1 92 ? -10.497 -2.978 -0.297 1.00 88.69 92 LYS A C 1
ATOM 783 O O . LYS A 1 92 ? -11.188 -3.030 -1.310 1.00 88.69 92 LYS A O 1
ATOM 788 N N . ILE A 1 93 ? -9.863 -1.864 0.063 1.00 89.75 93 ILE A N 1
ATOM 789 C CA . ILE A 1 93 ? -9.833 -0.650 -0.758 1.00 89.75 93 ILE A CA 1
ATOM 790 C C . ILE A 1 93 ? -8.531 -0.652 -1.549 1.00 89.75 93 ILE A C 1
ATOM 792 O O . ILE A 1 93 ? -7.451 -0.611 -0.960 1.00 89.75 93 ILE A O 1
ATOM 796 N N . LYS A 1 94 ? -8.636 -0.708 -2.877 1.00 91.81 94 LYS A N 1
ATOM 797 C CA . LYS A 1 94 ? -7.484 -0.685 -3.782 1.00 91.81 94 LYS A CA 1
ATOM 798 C C . LYS A 1 94 ? -7.085 0.741 -4.139 1.00 91.81 94 LYS A C 1
ATOM 800 O O . LYS A 1 94 ? -7.934 1.610 -4.325 1.00 91.81 94 LYS A O 1
ATOM 805 N N . SER A 1 95 ? -5.785 0.964 -4.271 1.00 91.38 95 SER A N 1
ATOM 806 C CA . SER A 1 95 ? -5.242 2.176 -4.866 1.00 91.38 95 SER A CA 1
ATOM 807 C C . SER A 1 95 ? -5.454 2.189 -6.377 1.00 91.38 95 SER A C 1
ATOM 809 O O . SER A 1 95 ? -5.707 1.153 -7.002 1.00 91.38 95 SER A O 1
ATOM 811 N N . LYS A 1 96 ? -5.233 3.357 -6.986 1.00 93.94 96 LYS A N 1
ATOM 812 C CA . LYS A 1 96 ? -4.937 3.418 -8.420 1.00 93.94 96 LYS A CA 1
ATOM 813 C C . LYS A 1 96 ? -3.682 2.598 -8.729 1.00 93.94 96 LYS A C 1
ATOM 815 O O . LYS A 1 96 ? -2.837 2.402 -7.846 1.00 93.94 96 LYS A O 1
ATOM 820 N N . ILE A 1 97 ? -3.577 2.120 -9.961 1.00 94.50 97 ILE A N 1
ATOM 821 C CA . ILE A 1 97 ? -2.389 1.411 -10.431 1.00 94.50 97 ILE A CA 1
ATOM 822 C C . ILE A 1 97 ? -1.363 2.459 -10.858 1.00 94.50 97 ILE A C 1
ATOM 824 O O . ILE A 1 97 ? -1.685 3.389 -11.595 1.00 94.50 97 ILE A O 1
ATOM 828 N N . LEU A 1 98 ? -0.132 2.323 -10.379 1.00 92.44 98 LEU A N 1
ATOM 829 C CA . LEU A 1 98 ? 0.988 3.148 -10.811 1.00 92.44 98 LEU A CA 1
ATOM 830 C C . LEU A 1 98 ? 1.847 2.335 -11.770 1.00 92.44 98 LEU A C 1
ATOM 832 O O . LEU A 1 98 ? 2.259 1.233 -11.419 1.00 92.44 98 LEU A O 1
ATOM 836 N N . GLN A 1 99 ? 2.145 2.872 -12.945 1.00 92.50 99 GLN A N 1
ATOM 837 C CA . GLN A 1 99 ? 3.186 2.347 -13.820 1.00 92.50 99 GLN A CA 1
ATOM 838 C C . GLN A 1 99 ? 4.482 3.094 -13.512 1.00 92.50 99 GLN A C 1
ATOM 840 O O . GLN A 1 99 ? 4.522 4.324 -13.500 1.00 92.50 99 GLN A O 1
ATOM 845 N N . VAL A 1 100 ? 5.536 2.345 -13.212 1.00 87.62 100 VAL A N 1
ATOM 846 C CA . VAL A 1 100 ? 6.844 2.865 -12.822 1.00 87.62 100 VAL A CA 1
ATOM 847 C C . VAL A 1 100 ? 7.844 2.474 -13.893 1.00 87.62 100 VAL A C 1
ATOM 849 O O . VAL A 1 100 ? 7.990 1.291 -14.181 1.00 87.62 100 VAL A O 1
ATOM 852 N N . ASN A 1 101 ? 8.563 3.455 -14.435 1.00 88.06 101 ASN A N 1
ATOM 853 C CA . ASN A 1 101 ? 9.726 3.218 -15.282 1.00 88.06 101 ASN A CA 1
ATOM 854 C C . ASN A 1 101 ? 10.990 3.623 -14.513 1.00 88.06 101 ASN A C 1
ATOM 856 O O . ASN A 1 101 ? 11.204 4.794 -14.185 1.00 88.06 101 ASN A O 1
ATOM 860 N N . VAL A 1 102 ? 11.832 2.640 -14.210 1.00 81.12 102 VAL A N 1
ATOM 861 C CA . VAL A 1 102 ? 13.043 2.807 -13.400 1.00 81.12 102 VAL A CA 1
ATOM 862 C C . VAL A 1 102 ? 14.125 3.560 -14.163 1.00 81.12 102 VAL A C 1
ATOM 864 O O . VAL A 1 102 ? 14.763 4.455 -13.600 1.00 81.12 102 VAL A O 1
ATOM 867 N N . ARG A 1 103 ? 14.312 3.224 -15.444 1.00 83.12 103 ARG A N 1
ATOM 868 C CA . ARG A 1 103 ? 15.339 3.806 -16.316 1.00 83.12 103 ARG A CA 1
ATOM 869 C C . ARG A 1 103 ? 15.108 5.298 -16.533 1.00 83.12 103 ARG A C 1
ATOM 871 O O . ARG A 1 103 ? 16.009 6.106 -16.323 1.00 83.12 103 ARG A O 1
ATOM 878 N N . ASN A 1 104 ? 13.878 5.652 -16.885 1.00 88.50 104 ASN A N 1
ATOM 879 C CA . ASN A 1 104 ? 13.444 7.018 -17.163 1.00 88.50 104 ASN A CA 1
ATOM 880 C C . ASN A 1 104 ? 13.055 7.780 -15.888 1.00 88.50 104 ASN A C 1
ATOM 882 O O . ASN A 1 104 ? 12.888 8.996 -15.933 1.00 88.50 104 ASN A O 1
ATOM 886 N N . ARG A 1 105 ? 12.945 7.086 -14.746 1.00 85.31 105 ARG A N 1
ATOM 887 C CA . ARG A 1 105 ? 12.554 7.639 -13.438 1.00 85.31 105 ARG A CA 1
ATOM 888 C C . ARG A 1 105 ? 11.191 8.329 -13.469 1.00 85.31 105 ARG A C 1
ATOM 890 O O . ARG A 1 105 ? 11.008 9.385 -12.861 1.00 85.31 105 ARG A O 1
ATOM 897 N N . THR A 1 106 ? 10.236 7.727 -14.165 1.00 90.31 106 THR A N 1
ATOM 898 C CA . THR A 1 106 ? 8.878 8.255 -14.298 1.00 90.31 106 THR A CA 1
ATOM 899 C C . THR A 1 106 ? 7.872 7.371 -13.575 1.00 90.31 106 THR A C 1
ATOM 901 O O . THR A 1 106 ? 8.068 6.166 -13.405 1.00 90.31 106 THR A O 1
ATOM 904 N N . VAL A 1 107 ? 6.784 7.999 -13.131 1.00 90.75 107 VAL A N 1
ATOM 905 C CA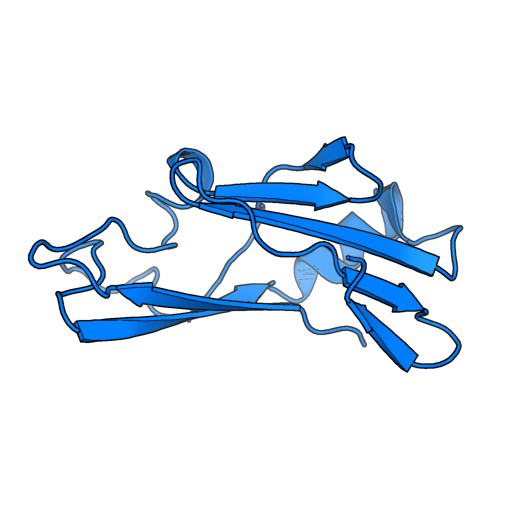 . VAL A 1 107 ? 5.619 7.319 -12.568 1.00 90.75 107 VAL A CA 1
ATOM 906 C C . VAL A 1 107 ? 4.378 7.912 -13.213 1.00 90.75 107 VAL A C 1
ATOM 908 O O . VAL A 1 107 ? 4.168 9.124 -13.148 1.00 90.75 107 VAL A O 1
ATOM 911 N N . THR A 1 108 ? 3.555 7.067 -13.816 1.00 95.38 108 THR A N 1
ATOM 912 C CA . THR A 1 108 ? 2.241 7.436 -14.346 1.00 95.38 108 THR A CA 1
ATOM 913 C C . THR A 1 108 ? 1.164 6.683 -13.582 1.00 95.38 108 THR A C 1
ATOM 915 O O . THR A 1 108 ? 1.388 5.606 -13.032 1.00 95.38 108 THR A O 1
ATOM 918 N N . THR A 1 109 ? -0.016 7.283 -13.484 1.00 96.12 109 THR A N 1
ATOM 919 C CA . THR A 1 109 ? -1.186 6.614 -12.914 1.00 96.12 109 THR A CA 1
ATOM 920 C C . THR A 1 109 ? -2.014 6.066 -14.063 1.00 96.12 109 THR A C 1
ATOM 922 O O . THR A 1 109 ? -2.339 6.826 -14.970 1.00 96.12 109 THR A O 1
ATOM 925 N N . LEU A 1 110 ? -2.329 4.775 -14.030 1.00 92.31 110 LEU A N 1
ATOM 926 C CA . LEU A 1 110 ? -3.238 4.160 -14.992 1.00 92.31 110 LEU A CA 1
ATOM 927 C C . LEU A 1 110 ? -4.684 4.382 -14.529 1.00 92.31 110 LEU A C 1
ATOM 929 O O . LEU A 1 110 ? -4.956 4.351 -13.321 1.00 92.31 110 LEU A O 1
ATOM 933 N N . GLU A 1 111 ? -5.570 4.655 -15.487 1.00 72.94 111 GLU A N 1
ATOM 934 C CA . GLU A 1 111 ? -7.015 4.812 -15.266 1.00 72.94 111 GLU A CA 1
ATOM 935 C C . GLU A 1 111 ? -7.726 3.466 -15.101 1.00 72.94 111 GLU A C 1
ATOM 937 O O . GLU A 1 111 ? -7.353 2.498 -15.804 1.00 72.94 111 GLU A O 1
#

pLDDT: mean 80.22, std 13.23, range [49.94, 96.31]

Secondary structure (DSSP, 8-state):
----EEEEE--SSS-EE-SSHHHHHHHEEEEETTEEE----EE-S-TT--S--EE-TT-EEEEEE-THHHHHHIIIIISS-SEEEEEEEETTEEPPEEEEETTTTEEEEE-

Radius of gyration: 14.64 Å; chains: 1; bounding box: 33×24×40 Å